Protein AF-A0A6I9NF44-F1 (afdb_monomer_lite)

Structure (mmCIF, N/CA/C/O backbone):
data_AF-A0A6I9NF44-F1
#
_entry.id   AF-A0A6I9NF44-F1
#
loop_
_atom_site.group_PDB
_atom_site.id
_atom_site.type_symbol
_atom_site.label_atom_id
_atom_site.label_alt_id
_atom_site.label_comp_id
_atom_site.label_asym_id
_atom_site.label_entity_id
_atom_site.label_seq_id
_atom_site.pdbx_PDB_ins_code
_atom_site.Cartn_x
_atom_site.Cartn_y
_atom_site.Cartn_z
_atom_site.occupancy
_atom_site.B_iso_or_equiv
_atom_site.auth_seq_id
_atom_site.auth_comp_id
_atom_site.auth_asym_id
_atom_site.auth_atom_id
_atom_site.pdbx_PDB_model_num
ATOM 1 N N . MET A 1 1 ? 43.486 49.898 59.836 1.00 36.88 1 MET A N 1
ATOM 2 C CA . MET A 1 1 ? 42.009 49.973 59.814 1.00 36.88 1 MET A CA 1
ATOM 3 C C . MET A 1 1 ? 41.507 48.954 58.815 1.00 36.88 1 MET A C 1
ATOM 5 O O . MET A 1 1 ? 41.857 49.068 57.650 1.00 36.88 1 MET A O 1
ATOM 9 N N . GLY A 1 2 ? 40.763 47.956 59.293 1.00 41.25 2 GLY A N 1
ATOM 10 C CA . GLY A 1 2 ? 40.118 46.939 58.460 1.00 41.25 2 GLY A CA 1
ATOM 11 C C . GLY A 1 2 ? 40.557 45.512 58.777 1.00 41.25 2 GLY A C 1
ATOM 12 O O . GLY A 1 2 ? 41.173 44.865 57.940 1.00 41.25 2 GLY A O 1
ATOM 13 N N . GLU A 1 3 ? 40.242 45.031 59.980 1.00 37.38 3 GLU A N 1
ATOM 14 C CA . GLU A 1 3 ? 40.075 43.596 60.221 1.00 37.38 3 GLU A CA 1
ATOM 15 C C . GLU A 1 3 ? 38.783 43.134 59.528 1.00 37.38 3 GLU A C 1
ATOM 17 O O . GLU A 1 3 ? 37.818 43.897 59.475 1.00 37.38 3 GLU A O 1
ATOM 22 N N . ASN A 1 4 ? 38.761 41.911 58.992 1.00 33.84 4 ASN A N 1
ATOM 23 C CA . ASN A 1 4 ? 37.809 40.878 59.414 1.00 33.84 4 ASN A CA 1
ATOM 24 C C . ASN A 1 4 ? 38.038 39.567 58.650 1.00 33.84 4 ASN A C 1
ATOM 26 O O . ASN A 1 4 ? 37.736 39.410 57.469 1.00 33.84 4 ASN A O 1
ATOM 30 N N . HIS A 1 5 ? 38.595 38.640 59.421 1.00 36.69 5 HIS A N 1
ATOM 31 C CA . HIS A 1 5 ? 38.561 37.188 59.329 1.00 36.69 5 HIS A CA 1
ATOM 32 C C . HIS A 1 5 ? 37.316 36.628 58.610 1.00 36.69 5 HIS A C 1
ATOM 34 O O . HIS A 1 5 ? 36.186 36.895 59.018 1.00 36.69 5 HIS A O 1
ATOM 40 N N . CYS A 1 6 ? 37.517 35.766 57.609 1.00 35.16 6 CYS A N 1
ATOM 41 C CA . CYS A 1 6 ? 36.480 34.849 57.138 1.00 35.16 6 CYS A CA 1
ATOM 42 C C . CYS A 1 6 ? 36.847 33.432 57.597 1.00 35.16 6 CYS A C 1
ATOM 44 O O . CYS A 1 6 ? 37.978 32.983 57.423 1.00 35.16 6 CYS A O 1
ATOM 46 N N . LEU A 1 7 ? 35.902 32.799 58.284 1.00 36.53 7 LEU A N 1
ATOM 47 C CA . LEU A 1 7 ? 36.055 31.591 59.087 1.00 36.53 7 LEU A CA 1
ATOM 48 C C . LEU A 1 7 ? 36.375 30.347 58.245 1.00 36.53 7 LEU A C 1
ATOM 50 O O . LEU A 1 7 ? 35.827 30.152 57.160 1.00 36.53 7 LEU A O 1
ATOM 54 N N . ASP A 1 8 ? 37.221 29.485 58.809 1.00 39.19 8 ASP A N 1
ATOM 55 C CA . ASP A 1 8 ? 37.409 28.098 58.387 1.00 39.19 8 ASP A CA 1
ATOM 56 C C . ASP A 1 8 ? 36.061 27.359 58.383 1.00 39.19 8 ASP A C 1
ATOM 58 O O . ASP A 1 8 ? 35.309 27.391 59.361 1.00 39.19 8 ASP A O 1
ATOM 62 N N . SER A 1 9 ? 35.758 26.679 57.278 1.00 32.88 9 SER A N 1
ATOM 63 C CA . SER A 1 9 ? 34.736 25.640 57.261 1.00 32.88 9 SER A CA 1
ATOM 64 C C . SER A 1 9 ? 35.293 24.396 56.580 1.00 32.88 9 SER A C 1
ATOM 66 O O . SER A 1 9 ? 35.671 24.381 55.407 1.00 32.88 9 SER A O 1
ATOM 68 N N . SER A 1 10 ? 35.335 23.330 57.373 1.00 45.97 10 SER A N 1
ATOM 69 C CA . SER A 1 10 ? 35.791 21.997 57.012 1.00 45.97 10 SER A CA 1
ATOM 70 C C . SER A 1 10 ? 34.901 21.405 55.910 1.00 45.97 10 SER A C 1
ATOM 72 O O . SER A 1 10 ? 33.867 20.789 56.173 1.00 45.97 10 SER A O 1
ATOM 74 N N . VAL A 1 11 ? 35.274 21.596 54.642 1.00 43.59 11 VAL A N 1
ATOM 75 C CA . VAL A 1 11 ? 34.609 20.922 53.520 1.00 43.59 11 VAL A CA 1
ATOM 76 C C . VAL A 1 11 ? 35.322 19.603 53.266 1.00 43.59 11 VAL A C 1
ATOM 78 O O . VAL A 1 11 ? 36.355 19.525 52.599 1.00 43.59 11 VAL A O 1
ATOM 81 N N . GLY A 1 12 ? 34.738 18.540 53.821 1.00 41.94 12 GLY A N 1
ATOM 82 C CA . GLY A 1 12 ? 35.130 17.165 53.559 1.00 41.94 12 GLY A CA 1
ATOM 83 C C . GLY A 1 12 ? 35.277 16.904 52.060 1.00 41.94 12 GLY A C 1
ATOM 84 O O . GLY A 1 12 ? 34.409 17.249 51.253 1.00 41.94 12 GLY A O 1
ATOM 85 N N . LYS A 1 13 ? 36.395 16.271 51.695 1.00 48.31 13 LYS A N 1
ATOM 86 C CA . LYS A 1 13 ? 36.703 15.807 50.340 1.00 48.31 13 LYS A CA 1
ATOM 87 C C . LYS A 1 13 ? 35.665 14.769 49.902 1.00 48.31 13 LYS A C 1
ATOM 89 O O . LYS A 1 13 ? 35.886 13.566 50.002 1.00 48.31 13 LYS A O 1
ATOM 94 N N . ARG A 1 14 ? 34.519 15.219 49.391 1.00 41.69 14 ARG A N 1
ATOM 95 C CA . ARG A 1 14 ? 33.599 14.367 48.638 1.00 41.69 14 ARG A CA 1
ATOM 96 C C . ARG A 1 14 ? 34.194 14.168 47.252 1.00 41.69 14 ARG A C 1
ATOM 98 O O . ARG A 1 14 ? 34.139 15.061 46.409 1.00 41.69 14 ARG A O 1
ATOM 105 N N . LYS A 1 15 ? 34.776 12.985 47.036 1.00 49.91 15 LYS A N 1
ATOM 106 C CA . LYS A 1 15 ? 35.032 12.437 45.701 1.00 49.91 15 LYS A CA 1
ATOM 107 C C . LYS A 1 15 ? 33.732 12.589 44.909 1.00 49.91 15 LYS A C 1
ATOM 109 O O . LYS A 1 15 ? 32.750 11.914 45.210 1.00 49.91 15 LYS A O 1
ATOM 114 N N . ARG A 1 16 ? 33.697 13.507 43.941 1.00 43.53 16 ARG A N 1
ATOM 115 C CA . ARG A 1 16 ? 32.622 13.536 42.951 1.00 43.53 16 ARG A CA 1
ATOM 116 C C . ARG A 1 16 ? 32.822 12.289 42.102 1.00 43.53 16 ARG A C 1
ATOM 118 O O . ARG A 1 16 ? 33.666 12.270 41.215 1.00 43.53 16 ARG A O 1
ATOM 125 N N . SER A 1 17 ? 32.112 11.221 42.451 1.00 42.41 17 SER A N 1
ATOM 126 C CA . SER A 1 17 ? 31.839 10.151 41.505 1.00 42.41 17 SER A CA 1
ATOM 127 C C . SER A 1 17 ? 31.135 10.824 40.331 1.00 42.41 17 SER A C 1
ATOM 129 O O . SER A 1 17 ? 30.019 11.322 40.481 1.00 42.41 17 SER A O 1
ATOM 131 N N . LEU A 1 18 ? 31.825 10.939 39.194 1.00 44.44 18 LEU A N 1
ATOM 132 C CA . LEU A 1 18 ? 31.138 11.102 37.925 1.00 44.44 18 LEU A CA 1
ATOM 133 C C . LEU A 1 18 ? 30.356 9.804 37.722 1.00 44.44 18 LEU A C 1
ATOM 135 O O . LEU A 1 18 ? 30.869 8.837 37.166 1.00 44.44 18 LEU A O 1
ATOM 139 N N . ALA A 1 19 ? 29.117 9.776 38.202 1.00 44.19 19 ALA A N 1
ATOM 140 C CA . ALA A 1 19 ? 28.117 8.956 37.558 1.00 44.19 19 ALA A CA 1
ATOM 141 C C . ALA A 1 19 ? 27.931 9.580 36.173 1.00 44.19 19 ALA A C 1
ATOM 143 O O . ALA A 1 19 ? 27.207 10.562 36.012 1.00 44.19 19 ALA A O 1
ATOM 144 N N . VAL A 1 20 ? 28.671 9.064 35.188 1.00 47.19 20 VAL A N 1
ATOM 145 C CA . VAL A 1 20 ? 28.268 9.184 33.791 1.00 47.19 20 VAL A CA 1
ATOM 146 C C . VAL A 1 20 ? 26.860 8.604 33.764 1.00 47.19 20 VAL A C 1
ATOM 148 O O . VAL A 1 20 ? 26.658 7.420 34.034 1.00 47.19 20 VAL A O 1
ATOM 151 N N . SER A 1 21 ? 25.866 9.472 33.580 1.00 44.31 21 SER A N 1
ATOM 152 C CA . SER A 1 21 ? 24.530 9.034 33.212 1.00 44.31 21 SER A CA 1
ATOM 153 C C . SER A 1 21 ? 24.733 8.191 31.968 1.00 44.31 21 SER A C 1
ATOM 155 O O . SER A 1 21 ? 25.182 8.722 30.953 1.00 44.31 21 SER A O 1
ATOM 157 N N . SER A 1 22 ? 24.517 6.884 32.095 1.00 45.88 22 SER A N 1
ATOM 158 C CA . SER A 1 22 ? 24.593 5.942 30.991 1.00 45.88 22 SER A CA 1
ATOM 159 C C . SER A 1 22 ? 23.789 6.522 29.841 1.00 45.88 22 SER A C 1
ATOM 161 O O . SER A 1 22 ? 22.561 6.614 29.927 1.00 45.88 22 SER A O 1
ATOM 163 N N . SER A 1 23 ? 24.504 6.981 28.821 1.00 51.91 23 SER A N 1
ATOM 164 C CA . SER A 1 23 ? 23.960 7.384 27.544 1.00 51.91 23 SER A CA 1
ATOM 165 C C . SER A 1 23 ? 22.976 6.298 27.135 1.00 51.91 23 SER A C 1
ATOM 167 O O . SER A 1 23 ? 23.352 5.130 27.020 1.00 51.91 23 SER A O 1
ATOM 169 N N . GLN A 1 24 ? 21.705 6.654 26.964 1.00 53.00 24 GLN A N 1
ATOM 170 C CA . GLN A 1 24 ? 20.784 5.840 26.179 1.00 53.00 24 GLN A CA 1
ATOM 171 C C . GLN A 1 24 ? 21.186 5.987 24.711 1.00 53.00 24 GLN A C 1
ATOM 173 O O . GLN A 1 24 ? 20.429 6.494 23.893 1.00 53.00 24 GLN A O 1
ATOM 178 N N . ASP A 1 25 ? 22.404 5.574 24.385 1.00 59.09 25 ASP A N 1
ATOM 179 C CA . ASP A 1 25 ? 22.697 5.174 23.028 1.00 59.09 25 ASP A CA 1
ATOM 180 C C . ASP A 1 25 ? 22.028 3.806 22.900 1.00 59.09 25 ASP A C 1
ATOM 182 O O . ASP A 1 25 ? 22.332 2.905 23.696 1.00 59.09 25 ASP A O 1
ATOM 186 N N . PRO A 1 26 ? 21.038 3.642 22.005 1.00 56.56 26 PRO A N 1
ATOM 187 C CA . PRO A 1 26 ? 20.412 2.348 21.838 1.00 56.56 26 PRO A CA 1
ATOM 188 C C . PRO A 1 26 ? 21.537 1.359 21.515 1.00 56.56 26 PRO A C 1
ATOM 190 O O . PRO A 1 26 ? 22.367 1.649 20.646 1.00 56.56 26 PRO A O 1
ATOM 193 N N . PRO A 1 27 ? 21.619 0.215 22.219 1.00 55.78 27 PRO A N 1
ATOM 194 C CA . PRO A 1 27 ? 22.597 -0.796 21.866 1.00 55.78 27 PRO A CA 1
ATOM 195 C C . PRO A 1 27 ? 22.422 -1.124 20.380 1.00 55.78 27 PRO A C 1
ATOM 197 O O . PRO A 1 27 ? 21.337 -0.965 19.821 1.00 55.78 27 PRO A O 1
ATOM 200 N N . PHE A 1 28 ? 23.487 -1.597 19.738 1.00 56.75 28 PHE A N 1
ATOM 201 C CA . PHE A 1 28 ? 23.573 -1.990 18.320 1.00 56.75 28 PHE A CA 1
ATOM 202 C C . PHE A 1 28 ? 22.443 -2.938 17.805 1.00 56.75 28 PHE A C 1
ATOM 204 O O . PHE A 1 28 ? 22.447 -3.337 16.644 1.00 56.75 28 PHE A O 1
ATOM 211 N N . SER A 1 29 ? 21.450 -3.285 18.633 1.00 63.09 29 SER A N 1
ATOM 212 C CA . SER A 1 29 ? 20.209 -4.010 18.338 1.00 63.09 29 SER A CA 1
ATOM 213 C C . SER A 1 29 ? 19.220 -3.276 17.417 1.00 63.09 29 SER A C 1
ATOM 215 O O . SER A 1 29 ? 18.225 -3.873 16.998 1.00 63.09 29 SER A O 1
ATOM 217 N N . GLY A 1 30 ? 19.466 -2.007 17.080 1.00 62.03 30 GLY A N 1
ATOM 218 C CA . GLY A 1 30 ? 18.653 -1.252 16.118 1.00 62.03 30 GLY A CA 1
ATOM 219 C C . GLY A 1 30 ? 18.940 -1.569 14.644 1.00 62.03 30 GLY A C 1
ATOM 220 O O . GLY A 1 30 ? 18.098 -1.294 13.795 1.00 62.03 30 GLY A O 1
ATOM 221 N N . LEU A 1 31 ? 20.096 -2.162 14.317 1.00 78.56 31 LEU A N 1
ATOM 222 C CA . LEU A 1 31 ? 20.562 -2.265 12.924 1.00 78.56 31 LEU A CA 1
ATOM 223 C C . LEU A 1 31 ? 19.792 -3.271 12.051 1.00 78.56 31 LEU A C 1
ATOM 225 O O . LEU A 1 31 ? 19.869 -3.189 10.831 1.00 78.56 31 LEU A O 1
ATOM 229 N N . ASN A 1 32 ? 19.029 -4.184 12.657 1.00 88.38 32 ASN A N 1
ATOM 230 C CA . ASN A 1 32 ? 18.270 -5.223 11.947 1.00 88.38 32 ASN A CA 1
ATOM 231 C C . ASN A 1 32 ? 16.748 -5.011 12.029 1.00 88.38 32 ASN A C 1
ATOM 233 O O . ASN A 1 32 ? 15.978 -5.959 11.881 1.00 88.38 32 ASN A O 1
ATOM 237 N N . GLN A 1 33 ? 16.305 -3.784 12.316 1.00 90.94 33 GLN A N 1
ATOM 238 C CA . GLN A 1 33 ? 14.887 -3.442 12.407 1.00 90.94 33 GLN A CA 1
ATOM 239 C C . GLN A 1 33 ? 14.425 -2.746 11.127 1.00 90.94 33 GLN A C 1
ATOM 241 O O . GLN A 1 33 ? 15.015 -1.759 10.691 1.00 90.94 33 GLN A O 1
ATOM 246 N N . LEU A 1 34 ? 13.348 -3.259 10.530 1.00 91.06 34 LEU A N 1
ATOM 247 C CA . LEU A 1 34 ? 12.663 -2.604 9.422 1.00 91.06 34 LEU A CA 1
ATOM 248 C C . LEU A 1 34 ? 11.566 -1.694 9.977 1.00 91.06 34 LEU A C 1
ATOM 250 O O . LEU A 1 34 ? 10.731 -2.133 10.768 1.00 91.06 34 LEU A O 1
ATOM 254 N N . PHE A 1 35 ? 11.541 -0.449 9.516 1.00 94.38 35 PHE A N 1
ATOM 255 C CA . PHE A 1 35 ? 10.529 0.531 9.892 1.00 94.38 35 PHE A CA 1
ATOM 256 C C . PHE A 1 35 ? 9.628 0.846 8.700 1.00 94.38 35 PHE A C 1
ATOM 258 O O . PHE A 1 35 ? 10.099 0.996 7.573 1.00 94.38 35 PHE A O 1
ATOM 265 N N . LEU A 1 36 ? 8.328 0.972 8.965 1.00 95.25 36 LEU A N 1
ATOM 266 C CA . LEU A 1 36 ? 7.371 1.539 8.020 1.00 95.25 36 LEU A CA 1
ATOM 267 C C . LEU A 1 36 ? 7.319 3.056 8.214 1.00 95.25 36 LEU A C 1
ATOM 269 O O . LEU A 1 36 ? 7.232 3.536 9.344 1.00 95.25 36 LEU A O 1
ATOM 273 N N . ILE A 1 37 ? 7.368 3.795 7.109 1.00 96.19 37 ILE A N 1
ATOM 274 C CA . ILE A 1 37 ? 7.340 5.260 7.081 1.00 96.19 37 ILE A CA 1
ATOM 275 C C . ILE A 1 37 ? 6.238 5.752 6.137 1.00 96.19 37 ILE A C 1
ATOM 277 O O . ILE A 1 37 ? 5.663 4.960 5.399 1.00 96.19 37 ILE A O 1
ATOM 281 N N . ASP A 1 38 ? 5.995 7.064 6.152 1.00 95.06 38 ASP A N 1
ATOM 282 C CA . ASP A 1 38 ? 5.024 7.756 5.297 1.00 95.06 38 ASP A CA 1
ATOM 283 C C . ASP A 1 38 ? 3.580 7.237 5.431 1.00 95.06 38 ASP A C 1
ATOM 285 O O . ASP A 1 38 ? 3.046 6.490 4.614 1.00 95.06 38 ASP A O 1
ATOM 289 N N . PHE A 1 39 ? 2.912 7.695 6.491 1.00 96.31 39 PHE A N 1
ATOM 290 C CA . PHE A 1 39 ? 1.496 7.425 6.737 1.00 96.31 39 PHE A CA 1
ATOM 291 C C . PHE A 1 39 ? 0.568 8.450 6.054 1.00 96.31 39 PHE A C 1
ATOM 293 O O . PHE A 1 39 ? -0.599 8.553 6.431 1.00 96.31 39 PHE A O 1
ATOM 300 N N . GLY A 1 40 ? 1.043 9.211 5.056 1.00 96.88 40 GLY A N 1
ATOM 301 C CA . GLY A 1 40 ? 0.271 10.282 4.408 1.00 96.88 40 GLY A CA 1
ATOM 302 C C . GLY A 1 40 ? -1.008 9.813 3.701 1.00 96.88 40 GLY A C 1
ATOM 303 O O . GLY A 1 40 ? -1.963 10.578 3.583 1.00 96.88 40 GLY A O 1
ATOM 304 N N . LEU A 1 41 ? -1.056 8.544 3.280 1.00 95.50 41 LEU A N 1
ATOM 305 C CA . LEU A 1 41 ? -2.234 7.902 2.677 1.00 95.50 41 LEU A CA 1
ATOM 306 C C . LEU A 1 41 ? -2.949 6.924 3.624 1.00 95.50 41 LEU A C 1
ATOM 308 O O . LEU A 1 41 ? -3.912 6.268 3.222 1.00 95.50 41 LEU A O 1
ATOM 312 N N . ALA A 1 42 ? -2.488 6.796 4.871 1.00 96.50 42 ALA A N 1
ATOM 313 C CA . ALA A 1 42 ? -3.048 5.838 5.811 1.00 96.50 42 ALA A CA 1
ATOM 314 C C . ALA A 1 42 ? -4.506 6.178 6.148 1.00 96.50 42 ALA A C 1
ATOM 316 O O . ALA A 1 42 ? -4.881 7.334 6.351 1.00 96.50 42 ALA A O 1
ATOM 317 N N . LYS A 1 43 ? -5.343 5.142 6.253 1.00 95.94 43 LYS A N 1
ATOM 318 C CA . LYS A 1 43 ? -6.775 5.291 6.516 1.00 95.94 43 LYS A CA 1
ATOM 319 C C . LYS A 1 43 ? -7.259 4.288 7.549 1.00 95.94 43 LYS A C 1
ATOM 321 O O . LYS A 1 43 ? -6.927 3.105 7.521 1.00 95.94 43 LYS A O 1
ATOM 326 N N . LYS A 1 44 ? -8.125 4.751 8.451 1.00 97.12 44 LYS A N 1
ATOM 327 C CA . LYS A 1 44 ? -8.811 3.886 9.415 1.00 97.12 44 LYS A CA 1
ATOM 328 C C . LYS A 1 44 ? -9.788 2.962 8.672 1.00 97.12 44 LYS A C 1
ATOM 330 O O . LYS A 1 44 ? -10.815 3.419 8.181 1.00 97.12 44 LYS A O 1
ATOM 335 N N . TYR A 1 45 ? -9.486 1.663 8.625 1.00 97.62 45 TYR A N 1
ATOM 336 C CA . TYR A 1 45 ? -10.332 0.649 7.971 1.00 97.62 45 TYR A CA 1
ATOM 337 C C . TYR A 1 45 ? -11.411 0.051 8.894 1.00 97.62 45 TYR A C 1
ATOM 339 O O . TYR A 1 45 ? -12.301 -0.671 8.445 1.00 97.62 45 TYR A O 1
ATOM 347 N N . ARG A 1 46 ? -11.326 0.298 10.204 1.00 97.94 46 ARG A N 1
ATOM 348 C CA . ARG A 1 46 ? -12.228 -0.278 11.207 1.00 97.94 46 ARG A CA 1
ATOM 349 C C . ARG A 1 46 ? -12.404 0.670 12.377 1.00 97.94 46 ARG A C 1
ATOM 351 O O . ARG A 1 46 ? -11.427 1.262 12.832 1.00 97.94 46 ARG A O 1
ATOM 358 N N . ASP A 1 47 ? -13.617 0.779 12.905 1.00 97.88 47 ASP A N 1
ATOM 359 C CA . ASP A 1 47 ? -13.840 1.499 14.152 1.00 97.88 47 ASP A CA 1
ATOM 360 C C . ASP A 1 47 ? -13.153 0.801 15.339 1.00 97.88 47 ASP A C 1
ATOM 362 O O . ASP A 1 47 ? -13.206 -0.420 15.475 1.00 97.88 47 ASP A O 1
ATOM 366 N N . ASN A 1 48 ? -12.499 1.570 16.210 1.00 96.31 48 ASN A N 1
ATOM 367 C CA . ASN A 1 48 ? -11.694 0.996 17.288 1.00 96.31 48 ASN A CA 1
ATOM 368 C C . ASN A 1 48 ? -12.552 0.473 18.451 1.00 96.31 48 ASN A C 1
ATOM 370 O O . ASN A 1 48 ? -12.130 -0.442 19.149 1.00 96.31 48 ASN A O 1
ATOM 374 N N . ARG A 1 49 ? -13.757 1.027 18.647 1.00 97.56 49 ARG A N 1
ATOM 375 C CA . ARG A 1 49 ? -14.663 0.640 19.734 1.00 97.56 49 ARG A CA 1
ATOM 376 C C . ARG A 1 49 ? -15.599 -0.478 19.297 1.00 97.56 49 ARG A C 1
ATOM 378 O O . ARG A 1 49 ? -15.691 -1.499 19.966 1.00 97.56 49 ARG A O 1
ATOM 385 N N . THR A 1 50 ? -16.287 -0.300 18.172 1.00 98.06 50 THR A N 1
ATOM 386 C CA . THR A 1 50 ? -17.289 -1.272 17.702 1.00 98.06 50 THR A CA 1
ATOM 387 C C . THR A 1 50 ? -16.669 -2.421 16.918 1.00 98.06 50 THR A C 1
ATOM 389 O O . THR A 1 50 ? -17.325 -3.433 16.690 1.00 98.06 50 THR A O 1
ATOM 392 N N . ARG A 1 51 ? -15.405 -2.282 16.490 1.00 97.44 51 ARG A N 1
ATOM 393 C CA . ARG A 1 51 ? -14.729 -3.199 15.559 1.00 97.44 51 ARG A CA 1
ATOM 394 C C . ARG A 1 51 ? -15.454 -3.336 14.212 1.00 97.44 51 ARG A C 1
ATOM 396 O O . ARG A 1 51 ? -15.155 -4.258 13.455 1.00 97.44 51 ARG A O 1
ATOM 403 N N . GLN A 1 52 ? -16.349 -2.405 13.878 1.00 98.38 52 GLN A N 1
ATOM 404 C CA . GLN A 1 52 ? -17.038 -2.376 12.590 1.00 98.38 52 GLN A CA 1
ATOM 405 C C . GLN A 1 52 ? -16.060 -2.000 11.476 1.00 98.38 52 GLN A C 1
ATOM 407 O O . GLN A 1 52 ? -15.379 -0.979 11.560 1.00 98.38 52 GLN A O 1
ATOM 412 N N . HIS A 1 53 ? -15.985 -2.830 10.440 1.00 98.50 53 HIS A N 1
ATOM 413 C CA . HIS A 1 53 ? -15.201 -2.556 9.239 1.00 98.50 53 HIS A CA 1
ATOM 414 C C . HIS A 1 53 ? -15.846 -1.441 8.402 1.00 98.50 53 HIS A C 1
ATOM 416 O O . HIS A 1 53 ? -17.068 -1.283 8.423 1.00 98.50 53 HIS A O 1
ATOM 422 N N . ILE A 1 54 ? -15.039 -0.690 7.649 1.00 97.94 54 ILE A N 1
ATOM 423 C CA . ILE A 1 54 ? -15.555 0.250 6.648 1.00 97.94 54 ILE A CA 1
ATOM 424 C C . ILE A 1 54 ? -16.424 -0.487 5.616 1.00 97.94 54 ILE A C 1
ATOM 426 O O . ILE A 1 54 ? -16.146 -1.649 5.299 1.00 97.94 54 ILE A O 1
ATOM 430 N N . PRO A 1 55 ? -17.477 0.157 5.090 1.00 97.75 55 PRO A N 1
ATOM 431 C CA . PRO A 1 55 ? -18.283 -0.444 4.042 1.00 97.75 55 PRO A CA 1
ATOM 432 C C . PRO A 1 55 ? -17.472 -0.577 2.752 1.00 97.75 55 PRO A C 1
ATOM 434 O O . PRO A 1 55 ? -16.557 0.206 2.491 1.00 97.75 55 PRO A O 1
ATOM 437 N N . TYR A 1 56 ? -17.861 -1.545 1.931 1.00 97.81 56 TYR A N 1
ATOM 438 C CA . TYR A 1 56 ? -17.406 -1.639 0.552 1.00 97.81 56 TYR A CA 1
ATOM 439 C C . TYR A 1 56 ? -17.847 -0.398 -0.238 1.00 97.81 56 TYR A C 1
ATOM 441 O O . TYR A 1 56 ? -18.968 0.086 -0.056 1.00 97.81 56 TYR A O 1
ATOM 449 N N . ARG A 1 57 ? -16.961 0.134 -1.084 1.00 97.38 57 ARG A N 1
ATOM 450 C CA . ARG A 1 57 ? -17.231 1.262 -1.986 1.00 97.38 57 ARG A CA 1
ATOM 451 C C . ARG A 1 57 ? -16.415 1.099 -3.262 1.00 97.38 57 ARG A C 1
ATOM 453 O O . ARG A 1 57 ? -15.316 0.553 -3.213 1.00 97.38 57 ARG A O 1
ATOM 460 N N . GLU A 1 58 ? -16.941 1.636 -4.349 1.00 96.62 58 GLU A N 1
ATOM 461 C CA . GLU A 1 58 ? -16.288 1.709 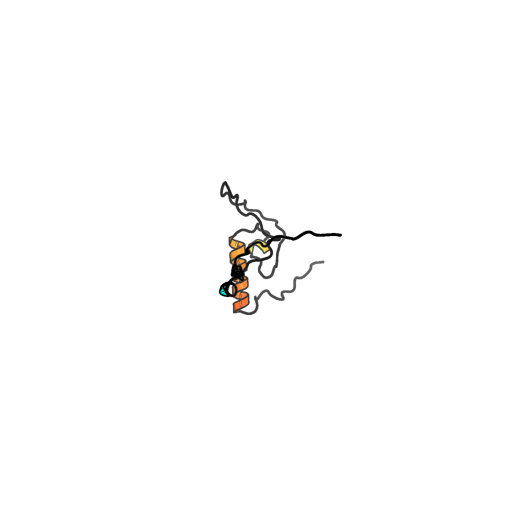-5.657 1.00 96.62 58 GLU A CA 1
ATOM 462 C C . GLU A 1 58 ? -16.025 3.182 -6.015 1.00 96.62 58 GLU A C 1
ATOM 464 O O . GLU A 1 58 ? -16.129 4.064 -5.147 1.00 96.62 58 GLU A O 1
ATOM 469 N N . ASP A 1 59 ? -15.649 3.440 -7.267 1.00 93.19 59 ASP A N 1
ATOM 470 C CA . ASP A 1 59 ? -15.421 4.775 -7.833 1.00 93.19 59 ASP A CA 1
ATOM 471 C C . ASP A 1 59 ? -14.375 5.615 -7.082 1.00 93.19 59 ASP A C 1
ATOM 473 O O . ASP A 1 59 ? -14.438 6.847 -7.017 1.00 93.19 59 ASP A O 1
ATOM 477 N N . LYS A 1 60 ? -13.379 4.958 -6.481 1.00 93.81 60 LYS A N 1
ATOM 478 C CA . LYS A 1 60 ? -12.197 5.631 -5.939 1.00 93.81 60 LYS A CA 1
ATOM 479 C C . LYS A 1 60 ? -11.202 5.922 -7.048 1.00 93.81 60 LYS A C 1
ATOM 481 O O . LYS A 1 60 ? -10.889 5.068 -7.870 1.00 93.81 60 LYS A O 1
ATOM 486 N N . ASN A 1 61 ? -10.639 7.127 -7.030 1.00 91.56 61 ASN A N 1
ATOM 487 C CA . ASN A 1 61 ? -9.453 7.407 -7.823 1.00 91.56 61 ASN A CA 1
ATOM 488 C C . ASN A 1 61 ? -8.300 6.524 -7.338 1.00 91.56 61 ASN A C 1
ATOM 490 O O . ASN A 1 61 ? -8.135 6.317 -6.133 1.00 91.56 61 ASN A O 1
ATOM 494 N N . LEU A 1 62 ? -7.481 6.054 -8.277 1.00 91.00 62 LEU A N 1
ATOM 495 C CA . LEU A 1 62 ? -6.241 5.370 -7.946 1.00 91.00 62 LEU A CA 1
ATOM 496 C C . LEU A 1 62 ? -5.352 6.308 -7.119 1.00 91.00 62 LEU A C 1
ATOM 498 O O . LEU A 1 62 ? -5.015 7.410 -7.556 1.00 91.00 62 LEU A O 1
ATOM 502 N N . THR A 1 63 ? -4.970 5.861 -5.929 1.00 87.44 63 THR A N 1
ATOM 503 C CA . THR A 1 63 ? -4.046 6.560 -5.033 1.00 87.44 63 THR A CA 1
ATOM 504 C C . THR A 1 63 ? -2.797 5.716 -4.797 1.00 87.44 63 THR A C 1
ATOM 506 O O . THR A 1 63 ? -2.826 4.489 -4.890 1.00 87.44 63 THR A O 1
ATOM 509 N N . GLY A 1 64 ? -1.683 6.379 -4.482 1.00 87.19 64 GLY A N 1
ATOM 510 C CA . GLY A 1 64 ? -0.401 5.721 -4.234 1.00 87.19 64 GLY A CA 1
ATOM 511 C C . GLY A 1 64 ? 0.383 5.385 -5.507 1.00 87.19 64 GLY A C 1
ATOM 512 O O . GLY A 1 64 ? 0.159 5.940 -6.583 1.00 87.19 64 GLY A O 1
ATOM 513 N N . THR A 1 65 ? 1.362 4.490 -5.368 1.00 92.38 65 THR A N 1
ATOM 514 C CA . THR A 1 65 ? 2.258 4.110 -6.467 1.00 92.38 65 THR A CA 1
ATOM 515 C C . THR A 1 65 ? 1.641 2.980 -7.287 1.00 92.38 65 THR A C 1
ATOM 517 O O . THR A 1 65 ? 1.677 1.829 -6.861 1.00 92.38 65 THR A O 1
ATOM 520 N N . ALA A 1 66 ? 1.160 3.284 -8.499 1.00 93.88 66 ALA A N 1
ATOM 521 C CA . ALA A 1 66 ? 0.501 2.320 -9.396 1.00 93.88 66 ALA A CA 1
ATOM 522 C C . ALA A 1 66 ? 1.276 0.998 -9.586 1.00 93.88 66 ALA A C 1
ATOM 524 O O . ALA A 1 66 ? 0.684 -0.068 -9.680 1.00 93.88 66 ALA A O 1
ATOM 525 N N . ARG A 1 67 ? 2.616 1.037 -9.567 1.00 95.94 67 ARG A N 1
ATOM 526 C CA . ARG A 1 67 ? 3.468 -0.159 -9.703 1.00 95.94 67 ARG A CA 1
ATOM 527 C C . ARG A 1 67 ? 3.198 -1.237 -8.647 1.00 95.94 67 ARG A C 1
ATOM 529 O O . ARG A 1 67 ? 3.351 -2.413 -8.964 1.00 95.94 67 ARG A O 1
ATOM 536 N N . TYR A 1 68 ? 2.873 -0.841 -7.420 1.00 97.31 68 TYR A N 1
ATOM 537 C CA . TYR A 1 68 ? 2.669 -1.756 -6.293 1.00 97.31 68 TYR A CA 1
ATOM 538 C C . TYR A 1 68 ? 1.216 -1.780 -5.822 1.00 97.31 68 TYR A C 1
ATOM 540 O O . TYR A 1 68 ? 0.918 -2.481 -4.868 1.00 97.31 68 TYR A O 1
ATOM 548 N N . ALA A 1 69 ? 0.329 -1.011 -6.455 1.00 97.25 69 ALA A N 1
ATOM 549 C CA . ALA A 1 69 ? -1.073 -0.953 -6.077 1.00 97.25 69 ALA A CA 1
ATOM 550 C C . ALA A 1 69 ? -1.773 -2.288 -6.377 1.00 97.25 69 ALA A C 1
ATOM 552 O O . ALA A 1 69 ? -1.503 -2.920 -7.402 1.00 97.25 69 ALA A O 1
ATOM 553 N N . SER A 1 70 ? -2.693 -2.694 -5.499 1.00 97.62 70 SER A N 1
ATOM 554 C CA . SER A 1 70 ? -3.497 -3.900 -5.704 1.00 97.62 70 SER A CA 1
ATOM 555 C C . SER A 1 70 ? -4.354 -3.810 -6.970 1.00 97.62 70 SER A C 1
ATOM 557 O O . SER A 1 70 ? -4.637 -2.726 -7.495 1.00 97.62 70 SER A O 1
ATOM 559 N N . ILE A 1 71 ? -4.830 -4.954 -7.455 1.00 97.50 71 ILE A N 1
ATOM 560 C CA . ILE A 1 71 ? -5.795 -5.005 -8.560 1.00 97.50 71 ILE A CA 1
ATOM 561 C C . ILE A 1 71 ? -7.065 -4.224 -8.185 1.00 97.50 71 ILE A C 1
ATOM 563 O O . ILE A 1 71 ? -7.576 -3.457 -8.995 1.00 97.50 71 ILE A O 1
ATOM 567 N N . ASN A 1 72 ? -7.537 -4.333 -6.940 1.00 97.56 72 ASN A N 1
ATOM 568 C CA . ASN A 1 72 ? -8.716 -3.593 -6.473 1.00 97.56 72 ASN A CA 1
ATOM 569 C C . ASN A 1 72 ? -8.507 -2.077 -6.509 1.00 97.56 72 ASN A C 1
ATOM 571 O O . ASN A 1 72 ? -9.420 -1.349 -6.888 1.00 97.56 72 ASN A O 1
ATOM 575 N N . ALA A 1 73 ? -7.312 -1.601 -6.145 1.00 96.75 73 ALA A N 1
ATOM 576 C CA . ALA A 1 73 ? -6.993 -0.180 -6.205 1.00 96.75 73 ALA A CA 1
ATOM 577 C C . ALA A 1 73 ? -7.043 0.341 -7.653 1.00 96.75 73 ALA A C 1
ATOM 579 O O . ALA A 1 73 ? -7.565 1.428 -7.893 1.00 96.75 73 ALA A O 1
ATOM 580 N N . HIS A 1 74 ? -6.575 -0.452 -8.625 1.00 96.06 74 HIS A N 1
ATOM 581 C CA . HIS A 1 74 ? -6.706 -0.134 -10.052 1.00 96.06 74 HIS A CA 1
ATOM 582 C C . HIS A 1 74 ? -8.160 -0.132 -10.538 1.00 96.06 74 HIS A C 1
ATOM 584 O O . HIS A 1 74 ? -8.507 0.663 -11.406 1.00 96.06 74 HIS A O 1
ATOM 590 N N . LEU A 1 75 ? -9.011 -0.986 -9.964 1.00 96.69 75 LEU A N 1
ATOM 591 C CA . LEU A 1 75 ? -10.451 -1.031 -10.238 1.00 96.69 75 LEU A CA 1
ATOM 592 C C . LEU A 1 75 ? -11.251 0.047 -9.483 1.00 96.69 75 LEU A C 1
ATOM 594 O O . LEU A 1 75 ? -12.473 0.074 -9.579 1.00 96.69 75 LEU A O 1
ATOM 598 N N . GLY A 1 76 ? -10.591 0.920 -8.716 1.00 96.81 76 GLY A N 1
ATOM 599 C CA . GLY A 1 76 ? -11.257 1.970 -7.944 1.00 96.81 76 GLY A CA 1
ATOM 600 C C . GLY A 1 76 ? -12.074 1.454 -6.757 1.00 96.81 76 GLY A C 1
ATOM 601 O O . GLY A 1 76 ? -12.958 2.149 -6.257 1.00 96.81 76 GLY A O 1
ATOM 602 N N . ILE A 1 77 ? -11.786 0.246 -6.278 1.00 97.94 77 ILE A N 1
ATOM 603 C CA . ILE A 1 77 ? -12.424 -0.331 -5.094 1.00 97.94 77 ILE A C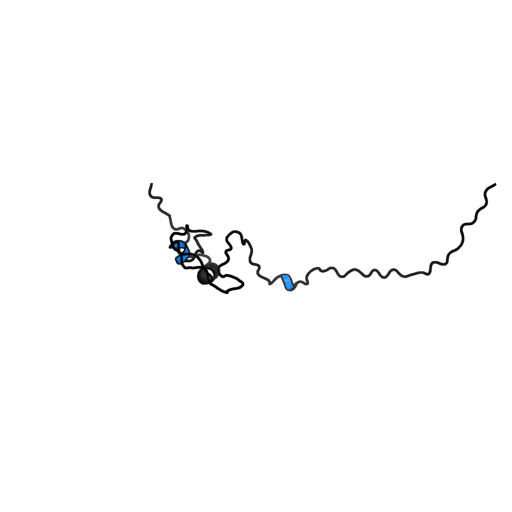A 1
ATOM 604 C C . ILE A 1 77 ? -11.721 0.194 -3.834 1.00 97.94 77 ILE A C 1
ATOM 606 O O . ILE A 1 77 ? -10.496 0.310 -3.774 1.00 97.94 77 ILE A O 1
ATOM 610 N N . GLU A 1 78 ? -12.505 0.504 -2.802 1.00 97.62 78 GLU A N 1
ATOM 611 C CA . GLU A 1 78 ? -12.019 0.961 -1.498 1.00 97.62 78 GLU A CA 1
ATOM 612 C C . GLU A 1 78 ? -11.023 -0.033 -0.883 1.00 97.62 78 GLU A C 1
ATOM 614 O O . GLU A 1 78 ? -11.339 -1.205 -0.658 1.00 97.62 78 GLU A O 1
ATOM 619 N N . GLN A 1 79 ? -9.822 0.465 -0.584 1.00 98.06 79 GLN A N 1
ATOM 620 C CA . GLN A 1 79 ? -8.726 -0.350 -0.072 1.00 98.06 79 GLN A CA 1
ATOM 621 C C . GLN A 1 79 ? -8.987 -0.825 1.361 1.00 98.06 79 GLN A C 1
ATOM 623 O O . GLN A 1 79 ? -9.584 -0.140 2.198 1.00 98.06 79 GLN A O 1
ATOM 628 N N . SER A 1 80 ? -8.490 -2.020 1.652 1.00 97.38 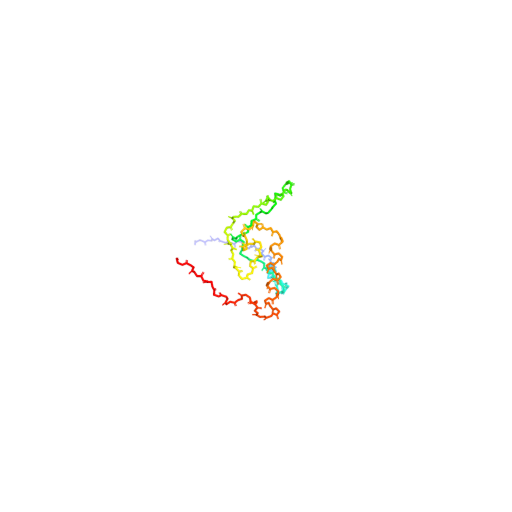80 SER A N 1
ATOM 629 C CA . SER A 1 80 ? -8.559 -2.681 2.948 1.00 97.38 80 SER A CA 1
ATOM 630 C C . SER A 1 80 ? -7.254 -3.430 3.234 1.00 97.38 80 SER A C 1
ATOM 632 O O . SER A 1 80 ? -6.346 -3.464 2.413 1.00 97.38 80 SER A O 1
ATOM 634 N N . ARG A 1 81 ? -7.181 -4.124 4.374 1.00 98.25 81 ARG A N 1
ATOM 635 C CA . ARG A 1 81 ? -5.999 -4.912 4.781 1.00 98.25 81 ARG A CA 1
ATOM 636 C C . ARG A 1 81 ? -5.482 -5.892 3.717 1.00 98.25 81 ARG A C 1
ATOM 638 O O . ARG A 1 81 ? -4.299 -6.212 3.712 1.00 98.25 81 ARG A O 1
ATOM 645 N N . ARG A 1 82 ? -6.364 -6.428 2.862 1.00 98.12 82 ARG A N 1
ATOM 646 C CA . ARG A 1 82 ? -5.963 -7.378 1.808 1.00 98.12 82 ARG A CA 1
ATOM 647 C C . ARG A 1 82 ? -5.073 -6.710 0.759 1.00 98.12 82 ARG A C 1
ATOM 649 O O . ARG A 1 82 ? -4.164 -7.344 0.242 1.00 98.12 82 ARG A O 1
ATOM 656 N N . ASP A 1 83 ? -5.329 -5.434 0.494 1.00 98.12 83 ASP A N 1
ATOM 657 C CA . ASP A 1 83 ? -4.643 -4.647 -0.521 1.00 98.12 83 ASP A CA 1
ATOM 658 C C . ASP A 1 83 ? -3.212 -4.314 -0.073 1.00 98.12 83 ASP A C 1
ATOM 660 O O . ASP A 1 83 ? -2.288 -4.392 -0.882 1.00 98.12 83 ASP A O 1
ATOM 664 N N . ASP A 1 84 ? -3.000 -4.076 1.229 1.00 97.81 84 ASP A N 1
ATOM 665 C CA . ASP A 1 84 ? -1.661 -3.923 1.819 1.00 97.81 84 ASP A CA 1
ATOM 666 C C . ASP A 1 84 ? -0.817 -5.201 1.651 1.00 97.81 84 ASP A C 1
ATOM 668 O O . ASP A 1 84 ? 0.354 -5.140 1.272 1.00 97.81 84 ASP A O 1
ATOM 672 N N . MET A 1 85 ? -1.413 -6.376 1.891 1.00 98.44 85 MET A N 1
ATOM 673 C CA . MET A 1 85 ? -0.722 -7.666 1.749 1.00 98.44 85 MET A CA 1
ATOM 674 C C . MET A 1 85 ? -0.401 -8.002 0.288 1.00 98.44 85 MET A C 1
ATOM 676 O O . MET A 1 85 ? 0.675 -8.527 0.005 1.00 98.44 85 MET A O 1
ATOM 680 N N . GLU A 1 86 ? -1.307 -7.686 -0.640 1.00 98.56 86 GLU A N 1
ATOM 681 C CA . GLU A 1 86 ? -1.069 -7.840 -2.079 1.00 98.56 86 GLU A CA 1
ATOM 682 C C . GLU A 1 86 ? 0.091 -6.944 -2.540 1.00 98.56 86 GLU A C 1
ATOM 684 O O . GLU A 1 86 ? 1.035 -7.417 -3.178 1.00 98.56 86 GLU A O 1
ATOM 689 N N . SER A 1 87 ? 0.074 -5.677 -2.119 1.00 97.94 87 SER A N 1
ATOM 690 C CA . SER A 1 87 ? 1.121 -4.697 -2.424 1.00 97.94 87 SER A CA 1
ATOM 691 C C . SER A 1 87 ? 2.483 -5.127 -1.870 1.00 97.94 87 SER A C 1
ATOM 693 O O . SER A 1 87 ? 3.497 -5.049 -2.568 1.00 97.94 87 SER A O 1
ATOM 695 N N . LEU A 1 88 ? 2.520 -5.655 -0.640 1.00 97.94 88 LEU A N 1
ATOM 696 C CA . LEU A 1 88 ? 3.735 -6.224 -0.054 1.00 97.94 88 LEU A CA 1
ATOM 697 C C . LEU A 1 88 ? 4.242 -7.429 -0.860 1.00 97.94 88 LEU A C 1
ATOM 699 O O . LEU A 1 88 ? 5.445 -7.544 -1.095 1.00 97.94 88 LEU A O 1
ATOM 703 N N . GLY A 1 89 ? 3.343 -8.291 -1.341 1.00 98.44 89 GLY A N 1
ATOM 704 C CA . GLY A 1 89 ? 3.685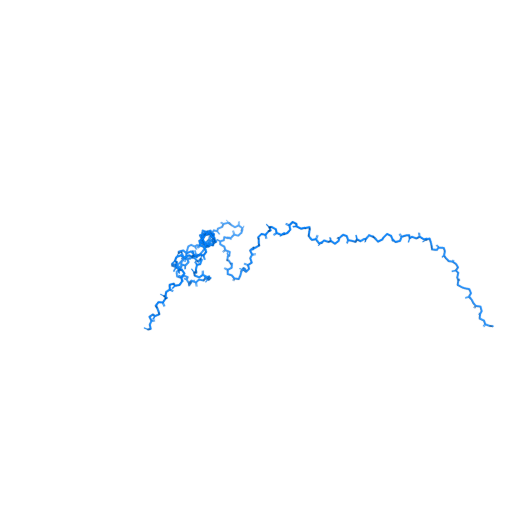 -9.390 -2.246 1.00 98.44 89 GLY A CA 1
ATOM 705 C C . GLY A 1 89 ? 4.377 -8.904 -3.523 1.00 98.44 89 GLY A C 1
ATOM 706 O O . GLY A 1 89 ? 5.399 -9.468 -3.922 1.00 98.44 89 GLY A O 1
ATOM 707 N N . TYR A 1 90 ? 3.897 -7.811 -4.123 1.00 98.31 90 TYR A N 1
ATOM 708 C CA . TYR A 1 90 ? 4.558 -7.187 -5.275 1.00 98.31 90 TYR A CA 1
ATOM 709 C C . TYR A 1 90 ? 5.941 -6.628 -4.935 1.00 98.31 90 TYR A C 1
ATOM 711 O O . TYR A 1 90 ? 6.865 -6.791 -5.731 1.00 98.31 90 TYR A O 1
ATOM 719 N N . VAL A 1 91 ? 6.128 -6.028 -3.757 1.00 97.94 91 VAL A N 1
ATOM 720 C CA . VAL A 1 91 ? 7.448 -5.554 -3.296 1.00 97.94 91 VAL A CA 1
ATOM 721 C C . VAL A 1 91 ? 8.428 -6.718 -3.116 1.00 97.94 91 VAL A C 1
ATOM 723 O O . VAL A 1 91 ? 9.561 -6.650 -3.591 1.00 97.94 91 VAL A O 1
ATOM 726 N N . LEU A 1 92 ? 7.995 -7.818 -2.498 1.00 98.31 92 LEU A N 1
ATOM 727 C CA . LEU A 1 92 ? 8.830 -9.012 -2.330 1.00 98.31 92 LEU A CA 1
ATOM 728 C C . LEU A 1 92 ? 9.205 -9.634 -3.679 1.00 98.31 92 LEU A C 1
ATOM 730 O O . LEU A 1 92 ? 10.362 -9.988 -3.907 1.00 98.31 92 LEU A O 1
ATOM 734 N N . MET A 1 93 ? 8.250 -9.718 -4.607 1.00 98.19 93 MET A N 1
ATOM 735 C CA . MET A 1 93 ? 8.518 -10.207 -5.959 1.00 98.19 93 MET A CA 1
ATOM 736 C C . MET A 1 93 ? 9.445 -9.284 -6.741 1.00 98.19 93 MET A C 1
ATOM 738 O O . MET A 1 93 ? 10.290 -9.775 -7.489 1.00 98.19 93 MET A O 1
ATOM 742 N N . TYR A 1 94 ? 9.329 -7.972 -6.548 1.00 97.94 94 TYR A N 1
ATOM 743 C CA . TYR A 1 94 ? 10.263 -7.003 -7.101 1.00 97.94 94 TYR A CA 1
ATOM 744 C C . TYR A 1 94 ? 11.684 -7.236 -6.577 1.00 97.94 94 TYR A C 1
ATOM 746 O O . TYR A 1 94 ? 12.612 -7.274 -7.378 1.00 97.94 94 TYR A O 1
ATOM 754 N N . PHE A 1 95 ? 11.874 -7.476 -5.275 1.00 97.31 95 PHE A N 1
ATOM 755 C CA . PHE A 1 95 ? 13.197 -7.825 -4.740 1.00 97.31 95 PHE A CA 1
ATOM 756 C C . PHE A 1 95 ? 13.734 -9.135 -5.320 1.00 97.31 95 PHE A C 1
ATOM 758 O O . PHE A 1 95 ? 14.903 -9.202 -5.689 1.00 97.3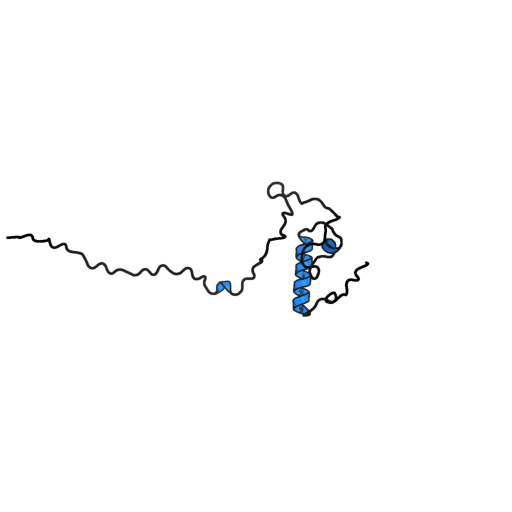1 95 PHE A O 1
ATOM 765 N N . ASN A 1 96 ? 12.881 -10.150 -5.467 1.00 98.00 96 ASN A N 1
ATOM 766 C CA . ASN A 1 96 ? 13.278 -11.444 -6.022 1.00 98.00 96 ASN A CA 1
ATOM 767 C C . ASN A 1 96 ? 13.641 -11.382 -7.519 1.00 98.00 96 ASN A C 1
ATOM 769 O O . ASN A 1 96 ? 14.510 -12.114 -7.982 1.00 98.00 96 ASN A O 1
ATOM 773 N N . ARG A 1 97 ? 12.961 -10.534 -8.299 1.00 96.75 97 ARG A N 1
ATOM 774 C CA . ARG A 1 97 ? 13.078 -10.494 -9.770 1.00 96.75 97 ARG A CA 1
ATOM 775 C C . ARG A 1 97 ? 13.784 -9.259 -10.317 1.00 96.75 97 ARG A C 1
ATOM 777 O O . ARG A 1 97 ? 13.858 -9.131 -11.536 1.00 96.75 97 ARG A O 1
ATOM 784 N N . THR A 1 98 ? 14.175 -8.327 -9.446 1.00 96.19 98 THR A N 1
ATOM 785 C CA . THR A 1 98 ? 14.656 -6.957 -9.734 1.00 96.19 98 THR A CA 1
ATOM 786 C C . THR A 1 98 ? 13.705 -6.075 -10.556 1.00 96.19 98 THR A C 1
ATOM 788 O O . THR A 1 98 ? 13.955 -4.884 -10.741 1.00 96.19 98 THR A O 1
ATOM 791 N N . SER A 1 99 ? 12.595 -6.638 -11.036 1.00 96.62 99 SER A N 1
ATOM 792 C CA . SER A 1 99 ? 11.569 -5.968 -11.818 1.00 96.62 99 SER A CA 1
ATOM 793 C C . SER A 1 99 ? 10.231 -6.709 -11.744 1.00 96.62 99 SER A C 1
ATOM 795 O O . SER A 1 99 ? 10.160 -7.922 -11.530 1.00 96.62 99 SER A O 1
ATOM 797 N N . LEU A 1 100 ? 9.153 -5.964 -11.954 1.00 96.69 100 LEU A N 1
ATOM 798 C CA . LEU A 1 100 ? 7.804 -6.465 -12.164 1.00 96.69 100 LEU A CA 1
ATOM 799 C C . LEU A 1 100 ? 7.468 -6.379 -13.659 1.00 96.69 100 LEU A C 1
ATOM 801 O O . LEU A 1 100 ? 7.834 -5.395 -14.308 1.00 96.69 100 LEU A O 1
ATOM 805 N N . PRO A 1 101 ? 6.753 -7.368 -14.223 1.00 95.44 101 PRO A N 1
ATOM 806 C CA . PRO A 1 101 ? 6.543 -7.468 -15.670 1.00 95.44 101 PRO A CA 1
ATOM 807 C C . PRO A 1 101 ? 5.694 -6.328 -16.255 1.00 95.44 101 PRO A C 1
ATOM 809 O O . PRO A 1 101 ? 5.711 -6.108 -17.459 1.00 95.44 101 PRO A O 1
ATOM 812 N N . TRP A 1 102 ? 4.977 -5.582 -15.412 1.00 94.81 102 TRP A N 1
ATOM 813 C CA . TRP A 1 102 ? 4.204 -4.397 -15.794 1.00 94.81 102 TRP A CA 1
ATOM 814 C C . TRP A 1 102 ? 4.988 -3.076 -15.685 1.00 94.81 102 TRP A C 1
ATOM 816 O O . TRP A 1 102 ? 4.422 -1.997 -15.866 1.00 94.81 102 TRP A O 1
ATOM 826 N N . GLN A 1 103 ? 6.291 -3.106 -15.386 1.00 93.12 103 GLN A N 1
ATOM 827 C CA . GLN A 1 103 ? 7.123 -1.902 -15.457 1.00 93.12 103 GLN A CA 1
ATOM 828 C C . GLN A 1 103 ? 7.374 -1.491 -16.914 1.00 93.12 103 GLN A C 1
ATOM 830 O O . GLN A 1 103 ? 7.655 -2.324 -17.767 1.00 93.12 103 GLN A O 1
ATOM 835 N N . GLY A 1 104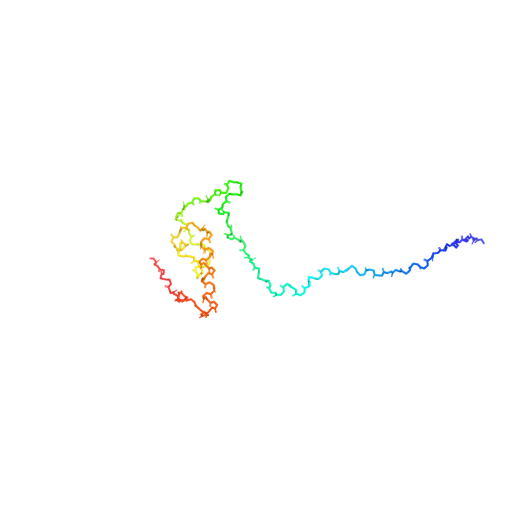 ? 7.310 -0.185 -17.195 1.00 87.81 104 GLY A N 1
ATOM 836 C CA . GLY A 1 104 ? 7.599 0.360 -18.528 1.00 87.81 104 GLY A CA 1
ATOM 837 C C . GLY A 1 104 ? 6.445 0.260 -19.532 1.00 87.81 104 GLY A C 1
ATOM 838 O O . GLY A 1 104 ? 6.644 0.552 -20.711 1.00 87.81 104 GLY A O 1
ATOM 839 N N . LEU A 1 105 ? 5.240 -0.110 -19.086 1.00 86.00 105 LEU A N 1
ATOM 840 C CA . LEU A 1 105 ? 4.049 -0.066 -19.929 1.00 86.00 105 LEU A CA 1
ATOM 841 C C . LEU A 1 105 ? 3.751 1.376 -20.360 1.00 86.00 105 LEU A C 1
ATOM 843 O O . LEU A 1 105 ? 3.709 2.298 -19.542 1.00 86.00 105 LEU A O 1
ATOM 847 N N . LYS A 1 106 ? 3.533 1.569 -21.662 1.00 80.56 106 LYS A N 1
ATOM 848 C CA . LYS A 1 106 ? 3.097 2.851 -22.216 1.00 80.56 106 LYS A CA 1
ATOM 849 C C . LYS A 1 106 ? 1.608 3.021 -21.937 1.00 80.56 106 LYS A C 1
ATOM 851 O O . LYS A 1 106 ? 0.797 2.249 -22.440 1.00 80.56 106 LYS A O 1
ATOM 856 N N . VAL A 1 107 ? 1.252 4.038 -21.157 1.00 73.81 107 VAL A N 1
ATOM 857 C CA . VAL A 1 107 ? -0.147 4.452 -21.012 1.00 73.81 107 VAL A CA 1
ATOM 858 C C . VAL A 1 107 ? -0.495 5.308 -22.222 1.00 73.81 107 VAL A C 1
ATOM 860 O O . VAL A 1 107 ? 0.039 6.407 -22.387 1.00 73.81 107 VAL A O 1
ATOM 863 N N . TRP A 1 108 ? -1.366 4.798 -23.085 1.00 66.06 108 TRP A N 1
ATOM 864 C CA . TRP A 1 108 ? -1.919 5.581 -24.181 1.00 66.06 108 TRP A CA 1
ATOM 865 C C . TRP A 1 108 ? -2.847 6.642 -23.592 1.00 66.06 108 TRP A C 1
ATOM 867 O O . TRP A 1 108 ? -3.858 6.318 -22.972 1.00 66.06 108 TRP A O 1
ATOM 877 N N . LYS A 1 109 ? -2.487 7.917 -23.747 1.00 56.38 109 LYS A N 1
ATOM 878 C CA . LYS A 1 109 ? -3.412 9.013 -23.460 1.00 56.38 109 LYS A CA 1
ATOM 879 C C . LYS A 1 109 ? -4.327 9.151 -24.670 1.00 56.38 109 LYS A C 1
ATOM 881 O O . LYS A 1 109 ? -3.861 9.540 -25.735 1.00 56.38 109 LYS A O 1
ATOM 886 N N . HIS A 1 110 ? -5.599 8.798 -24.515 1.00 55.97 110 HIS A N 1
ATOM 887 C CA . HIS A 1 110 ? -6.616 9.251 -25.457 1.00 55.97 110 HIS A CA 1
ATOM 888 C C . HIS A 1 110 ? -6.766 10.769 -25.279 1.00 55.97 110 HIS A C 1
ATOM 890 O O . HIS A 1 110 ? -6.968 11.236 -24.156 1.00 55.97 110 HIS A O 1
ATOM 896 N N . HIS A 1 111 ? -6.545 11.505 -26.370 1.00 47.88 111 HIS A N 1
ATOM 897 C CA . HIS A 1 111 ? -6.810 12.938 -26.493 1.00 47.88 111 HIS A CA 1
ATOM 898 C C . HIS A 1 111 ? -8.288 13.179 -26.780 1.00 47.88 111 HIS A C 1
ATOM 900 O O . HIS A 1 111 ? -8.871 12.344 -27.511 1.00 47.88 111 HIS A O 1
#

Radius of gyration: 31.33 Å; chains: 1; bounding box: 60×61×87 Å

pLDDT: mean 80.46, std 23.09, range [32.88, 98.56]

Secondary structure (DSSP, 8-state):
------------------------PPPGGGTT-------TT----B-TTT-PBPPP---PPP-S-TTT--HHHHTTPPP-HHHHHHHHHHHHHHHHHSS-TTTT-------

Sequence (111 aa):
MGENHCLDSSVGKRKRSLAVSSSQDPPFSGLNQLFLIDFGLAKKYRDNRTRQHIPYREDKNLTGTARYASINAHLGIEQSRRDDMESLGYVLMYFNRTSLPWQGLKVWKHH

InterPro domains:
  IPR000719 Protein kinase domain [PS50011] (1-111)
  IPR011009 Protein kinase-like domain superfamily [SSF56112] (30-107)
  IPR040976 Fungal-type protein kinase [PF17667] (30-94)
  IPR050235 Casein kinase 1/Serine/threonine-protein kinase-like [PTHR11909] (32-106)

Foldseek 3Di:
DDDDDDDDDDDPPDPPPPPPVPPPPPPPVVPPDDDDDDCVVPDDQADPVVRHGDDKDAPAAQDDDPQLFDPCSVRRIDDDPVRVVSSVVSVVVCVVPVDDPPPPDDDDDDD

Organism: NCBI:txid8208